Protein AF-A0AA95SKS1-F1 (afdb_monomer)

pLDDT: mean 71.1, std 18.14, range [38.53, 94.19]

Structure (mmCIF, N/CA/C/O backbone):
data_AF-A0AA95SKS1-F1
#
_entry.id   AF-A0AA95SKS1-F1
#
loop_
_atom_site.group_PDB
_atom_site.id
_atom_site.type_symbol
_atom_site.label_atom_id
_at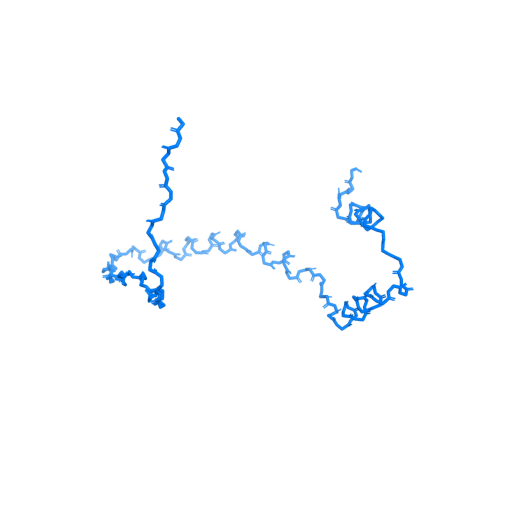om_site.label_alt_id
_atom_site.label_comp_id
_atom_site.label_asym_id
_atom_site.label_entity_id
_atom_site.label_seq_id
_atom_site.pdbx_PDB_ins_code
_atom_site.Cartn_x
_atom_site.Cartn_y
_atom_site.Cartn_z
_atom_site.occupancy
_atom_site.B_iso_or_equiv
_atom_site.auth_seq_id
_atom_site.auth_comp_id
_atom_site.auth_asym_id
_atom_site.auth_atom_id
_atom_site.pdbx_PDB_model_num
ATOM 1 N N . MET A 1 1 ? -26.184 -32.717 -33.421 1.00 39.50 1 MET A N 1
ATOM 2 C CA . MET A 1 1 ? -24.894 -32.589 -34.137 1.00 39.50 1 MET A CA 1
ATOM 3 C C . MET A 1 1 ? -25.086 -31.613 -35.293 1.00 39.50 1 MET A C 1
ATOM 5 O O . MET A 1 1 ? -26.036 -31.800 -36.034 1.00 39.50 1 MET A O 1
ATOM 9 N N . ARG A 1 2 ? -24.184 -30.624 -35.415 1.00 44.53 2 ARG A N 1
ATOM 10 C CA . ARG A 1 2 ? -23.998 -29.663 -36.526 1.00 44.53 2 ARG A CA 1
ATOM 11 C C . ARG A 1 2 ? -25.158 -28.706 -36.850 1.00 44.53 2 ARG A C 1
ATOM 13 O O . ARG A 1 2 ? -25.989 -28.995 -37.698 1.00 44.53 2 ARG A O 1
ATOM 20 N N . VAL A 1 3 ? -25.094 -27.502 -36.278 1.00 38.53 3 VAL A N 1
ATOM 21 C CA . VAL A 1 3 ? -25.506 -26.284 -36.991 1.00 38.53 3 VAL A CA 1
ATOM 22 C C . VAL A 1 3 ? -24.220 -25.582 -37.416 1.00 38.53 3 VAL A C 1
ATOM 24 O O . VAL A 1 3 ? -23.347 -25.300 -36.597 1.00 38.53 3 VAL A O 1
ATOM 27 N N . THR A 1 4 ? -24.067 -25.452 -38.726 1.00 51.44 4 THR A N 1
ATOM 28 C CA . THR A 1 4 ? -22.935 -24.872 -39.444 1.00 51.44 4 THR A CA 1
ATOM 29 C C . THR A 1 4 ? -22.900 -23.353 -39.318 1.00 51.44 4 THR A C 1
ATOM 31 O O . THR A 1 4 ? -23.930 -22.700 -39.186 1.00 51.44 4 THR A O 1
ATOM 34 N N . ALA A 1 5 ? -21.682 -22.822 -39.364 1.00 46.00 5 ALA A N 1
ATOM 35 C CA . ALA A 1 5 ? -21.339 -21.420 -39.213 1.00 46.00 5 ALA A CA 1
ATOM 36 C C . ALA A 1 5 ? -21.764 -20.520 -40.391 1.00 46.00 5 ALA A C 1
ATOM 38 O O . ALA A 1 5 ? -22.001 -20.993 -41.502 1.00 46.00 5 ALA A O 1
ATOM 39 N N . SER A 1 6 ? -21.682 -19.215 -40.097 1.00 51.16 6 SER A N 1
ATOM 40 C CA . SER A 1 6 ? -21.342 -18.093 -40.986 1.00 51.16 6 SER A CA 1
ATOM 41 C C . SER A 1 6 ? -22.490 -17.213 -41.478 1.00 51.16 6 SER A C 1
ATOM 43 O O . SER A 1 6 ? -23.130 -17.490 -42.483 1.00 51.16 6 SER A O 1
ATOM 45 N N . ASN A 1 7 ? -22.601 -16.035 -40.860 1.00 46.53 7 ASN A N 1
ATOM 46 C CA . ASN A 1 7 ? -22.633 -14.798 -41.633 1.00 46.53 7 ASN A CA 1
ATOM 47 C C . ASN A 1 7 ? -21.922 -13.688 -40.847 1.00 46.53 7 ASN A C 1
ATOM 49 O O . ASN A 1 7 ? -22.327 -13.353 -39.737 1.00 46.53 7 ASN A O 1
ATOM 53 N N . HIS A 1 8 ? -20.846 -13.150 -41.417 1.00 48.28 8 HIS A N 1
ATOM 54 C CA . HIS A 1 8 ? -20.082 -12.036 -40.865 1.00 48.28 8 HIS A CA 1
ATOM 55 C C . HIS A 1 8 ? -20.076 -10.890 -41.883 1.00 48.28 8 HIS A C 1
ATOM 57 O O . HIS A 1 8 ? -19.494 -11.054 -42.953 1.00 48.28 8 HIS A O 1
ATOM 63 N N . PRO A 1 9 ? -20.654 -9.726 -41.556 1.00 57.28 9 PRO A N 1
ATOM 64 C CA . PRO A 1 9 ? -20.210 -8.444 -42.096 1.00 57.28 9 PRO A CA 1
ATOM 65 C C . PRO A 1 9 ? -19.432 -7.698 -40.992 1.00 57.28 9 PRO A C 1
ATOM 67 O O . PRO A 1 9 ? -19.950 -7.458 -39.907 1.00 57.28 9 PRO A O 1
ATOM 70 N N . LEU A 1 10 ? -18.109 -7.556 -41.112 1.00 44.31 10 LEU A N 1
ATOM 71 C CA . LEU A 1 10 ? -17.415 -6.367 -41.629 1.00 44.31 10 LEU A CA 1
ATOM 72 C C . LEU A 1 10 ? -18.049 -5.017 -41.235 1.00 44.31 10 LEU A C 1
ATOM 74 O O . LEU A 1 10 ? -18.980 -4.554 -41.880 1.00 44.31 10 LEU A O 1
ATOM 78 N N . GLY A 1 11 ? -17.420 -4.361 -40.253 1.00 40.44 11 GLY A N 1
ATOM 79 C CA . GLY A 1 11 ? -17.027 -2.948 -40.339 1.00 40.44 11 GLY A CA 1
ATOM 80 C C . GLY A 1 11 ? -18.084 -1.867 -40.086 1.00 40.44 11 GLY A C 1
ATOM 81 O O . GLY A 1 11 ? -18.840 -1.503 -40.977 1.00 40.44 11 GLY A O 1
ATOM 82 N N . GLY A 1 12 ? -17.997 -1.232 -38.916 1.00 42.84 12 GLY A N 1
ATOM 83 C CA . GLY A 1 12 ? -18.538 0.104 -38.643 1.00 42.84 12 GLY A CA 1
ATOM 84 C C . GLY A 1 12 ? -18.470 0.411 -37.145 1.00 42.84 12 GLY A C 1
ATOM 85 O O . GLY A 1 12 ? -18.803 -0.477 -36.359 1.00 42.84 12 GLY A O 1
ATOM 86 N N . PRO A 1 13 ? -17.998 1.595 -36.706 1.00 46.34 13 PRO A N 1
ATOM 87 C CA . PRO A 1 13 ? -17.949 1.905 -35.285 1.00 46.34 13 PRO A CA 1
ATOM 88 C C . PRO A 1 13 ? -19.386 1.953 -34.767 1.00 46.34 13 PRO A C 1
ATOM 90 O O . PRO A 1 13 ? -20.214 2.702 -35.282 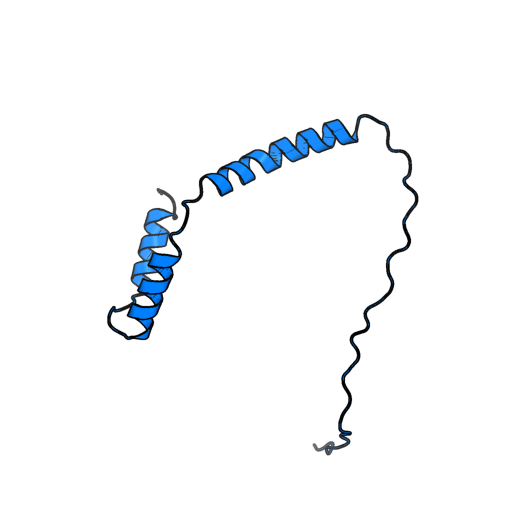1.00 46.34 13 PRO A O 1
ATOM 93 N N . ALA A 1 14 ? -19.689 1.125 -33.770 1.00 45.50 14 ALA A N 1
ATOM 94 C CA . ALA A 1 14 ? -20.903 1.274 -32.991 1.00 45.50 14 ALA A CA 1
ATOM 95 C C . ALA A 1 14 ? -20.807 2.623 -32.272 1.00 45.50 14 ALA A C 1
ATOM 97 O O . ALA A 1 14 ? -20.070 2.780 -31.300 1.00 45.50 14 ALA A O 1
ATOM 98 N N . GLU A 1 15 ? -21.494 3.608 -32.837 1.00 41.34 15 GLU A N 1
ATOM 99 C CA . GLU A 1 15 ? -21.755 4.903 -32.237 1.00 41.34 15 GLU A CA 1
ATOM 100 C C . GLU A 1 15 ? -22.418 4.650 -30.877 1.00 41.34 15 GLU A C 1
ATOM 102 O O . GLU A 1 15 ? -23.525 4.116 -30.785 1.00 41.34 15 GLU A O 1
ATOM 107 N N . SER A 1 16 ? -21.683 4.933 -29.804 1.00 50.41 16 SER A N 1
ATOM 108 C CA . SER A 1 16 ? -22.160 4.790 -28.435 1.00 50.41 16 SER A CA 1
ATOM 109 C C . SER A 1 16 ? -23.332 5.743 -28.195 1.00 50.41 16 SER A C 1
ATOM 111 O O . SER A 1 16 ? -23.126 6.914 -27.891 1.00 50.41 16 SER A O 1
ATOM 113 N N . GLN A 1 17 ? -24.562 5.242 -28.288 1.00 51.84 17 GLN A N 1
ATOM 114 C CA . GLN A 1 17 ? -25.740 5.888 -27.712 1.00 51.84 17 GLN A CA 1
ATOM 115 C C . GLN A 1 17 ? -26.146 5.160 -26.426 1.00 51.84 17 GLN A C 1
ATOM 117 O O . GLN A 1 17 ? -26.588 4.012 -26.466 1.00 51.84 17 GLN A O 1
ATOM 122 N N . PRO A 1 18 ? -26.050 5.850 -25.282 1.00 46.09 18 PRO A N 1
ATOM 123 C CA . PRO A 1 18 ? -27.102 5.795 -24.278 1.00 46.09 18 PRO A CA 1
ATOM 124 C C . PRO A 1 18 ? -27.620 7.225 -24.050 1.00 46.09 18 PRO A C 1
ATOM 126 O O . PRO A 1 18 ? -26.874 8.139 -23.720 1.00 46.09 18 PRO A O 1
ATOM 129 N N . ALA A 1 19 ? -28.850 7.497 -24.477 1.00 44.72 19 ALA A N 1
ATOM 130 C CA . ALA A 1 19 ? -30.070 7.344 -23.680 1.00 44.72 19 ALA A CA 1
ATOM 131 C C . ALA A 1 19 ? -30.343 8.578 -22.800 1.00 44.72 19 ALA A C 1
ATOM 133 O O . ALA A 1 19 ? -29.715 8.780 -21.769 1.00 44.72 19 ALA A O 1
ATOM 134 N N . GLY A 1 20 ? -31.306 9.376 -23.277 1.00 43.16 20 GLY A N 1
ATOM 135 C CA . GLY A 1 20 ? -32.187 10.294 -22.548 1.00 43.16 20 GLY A CA 1
ATOM 136 C C . GLY A 1 20 ? -31.660 10.948 -21.274 1.00 43.16 20 GLY A C 1
ATOM 137 O O . GLY A 1 20 ? -31.673 10.345 -20.204 1.00 43.16 20 GLY A O 1
ATOM 138 N N . ALA A 1 21 ? -31.339 12.239 -21.368 1.00 47.34 21 ALA A N 1
ATOM 139 C CA . ALA A 1 21 ? -31.255 13.105 -20.199 1.00 47.34 21 ALA A CA 1
ATOM 140 C C . ALA A 1 21 ? -32.582 13.051 -19.405 1.00 47.34 21 ALA A C 1
ATOM 142 O O . ALA A 1 21 ? -33.649 13.187 -20.014 1.00 47.34 21 ALA A O 1
ATOM 143 N N . PRO A 1 22 ? -32.559 12.864 -18.072 1.00 51.88 22 PRO A N 1
ATOM 144 C CA . PRO A 1 22 ? -33.768 12.963 -17.268 1.00 51.88 22 PRO A CA 1
ATOM 145 C C . PRO A 1 22 ? -34.260 14.415 -17.276 1.00 51.88 22 PRO A C 1
ATOM 147 O O . PRO A 1 22 ? -33.496 15.345 -17.017 1.00 51.88 22 PRO A O 1
ATOM 150 N N . ALA A 1 23 ? -35.542 14.607 -17.591 1.00 58.25 23 ALA A N 1
ATOM 151 C CA . ALA A 1 23 ? -36.208 15.895 -17.440 1.00 58.25 23 ALA A CA 1
ATOM 152 C C . ALA A 1 23 ? -36.186 16.324 -15.958 1.00 58.25 23 ALA A C 1
ATOM 154 O O . ALA A 1 23 ? -36.340 15.467 -15.081 1.00 58.25 23 ALA A O 1
ATOM 155 N N . PRO A 1 24 ? -35.992 17.620 -15.653 1.00 58.31 24 PRO A N 1
ATOM 156 C CA . PRO A 1 24 ? -35.971 18.093 -14.277 1.00 58.31 24 PRO A CA 1
ATOM 157 C C . PRO A 1 24 ? -37.354 17.906 -13.645 1.00 58.31 24 PRO A C 1
ATOM 159 O O . PRO A 1 24 ? -38.357 18.385 -14.168 1.00 58.31 24 PRO A O 1
ATOM 162 N N . LEU A 1 25 ? -37.397 17.187 -12.525 1.00 59.53 25 LEU A N 1
ATOM 163 C CA . LEU A 1 25 ? -38.572 17.102 -11.665 1.00 59.53 25 LEU A CA 1
ATOM 164 C C . LEU A 1 25 ? -38.674 18.408 -10.866 1.00 59.53 25 LEU A C 1
ATOM 166 O O . LEU A 1 25 ? -37.709 18.796 -10.204 1.00 59.53 25 LEU A O 1
ATOM 170 N N . ASP A 1 26 ? -39.827 19.074 -10.933 1.00 51.12 26 ASP A N 1
ATOM 171 C CA . ASP A 1 26 ? -40.129 20.272 -10.146 1.00 51.12 26 ASP A CA 1
ATOM 172 C C . ASP A 1 26 ? -39.915 20.019 -8.639 1.00 51.12 26 ASP A C 1
ATOM 174 O O . ASP A 1 26 ? -40.390 19.007 -8.105 1.00 51.12 26 ASP A O 1
ATOM 178 N N . PRO A 1 27 ? -39.224 20.917 -7.912 1.00 55.00 27 PRO A N 1
ATOM 179 C CA . PRO A 1 27 ? -38.994 20.738 -6.488 1.00 55.00 27 PRO A CA 1
ATOM 180 C C . PRO A 1 27 ? -40.297 20.959 -5.713 1.00 55.00 27 PRO A C 1
ATOM 182 O O . PRO A 1 27 ? -40.792 22.081 -5.591 1.00 55.00 27 PRO A O 1
ATOM 185 N N . VAL A 1 28 ? -40.835 19.886 -5.129 1.00 58.31 28 VAL A N 1
ATOM 186 C CA . VAL A 1 28 ? -41.857 20.003 -4.085 1.00 58.31 28 VAL A CA 1
ATOM 187 C C . VAL A 1 28 ? -41.220 20.704 -2.881 1.00 58.31 28 VAL A C 1
ATOM 189 O O . VAL A 1 28 ? -40.149 20.312 -2.411 1.00 58.31 28 VAL A O 1
ATOM 192 N N . ALA A 1 29 ? -41.848 21.778 -2.402 1.00 57.69 29 ALA A N 1
ATOM 193 C CA . ALA A 1 29 ? -41.344 22.563 -1.282 1.00 57.69 29 ALA A CA 1
ATOM 194 C C . ALA A 1 29 ? -41.357 21.722 0.007 1.00 57.69 29 ALA A C 1
ATOM 196 O O . ALA A 1 29 ? -42.392 21.550 0.650 1.00 57.69 29 ALA A O 1
ATOM 197 N N . ALA A 1 30 ? -40.196 21.178 0.376 1.00 58.03 30 ALA A N 1
ATOM 198 C CA . ALA A 1 30 ? -39.979 20.544 1.670 1.00 58.03 30 ALA A CA 1
ATOM 199 C C . ALA A 1 30 ? -39.986 21.607 2.789 1.00 58.03 30 ALA A C 1
ATOM 201 O O . ALA A 1 30 ? -39.522 22.730 2.564 1.00 58.03 30 ALA A O 1
ATOM 202 N N . PRO A 1 31 ? -40.476 21.284 4.001 1.00 52.66 31 PRO A N 1
ATOM 203 C CA . PRO A 1 31 ? -40.499 22.228 5.113 1.00 52.66 31 PRO A CA 1
ATOM 204 C C . PRO A 1 31 ? -39.080 22.723 5.423 1.00 52.66 31 PRO A C 1
ATOM 206 O O . PRO A 1 31 ? -38.170 21.935 5.706 1.00 52.66 31 PRO A O 1
ATOM 209 N N . ALA A 1 32 ? -38.901 24.043 5.357 1.00 57.62 32 ALA A N 1
ATOM 210 C CA . ALA A 1 32 ? -37.644 24.727 5.632 1.00 57.62 32 ALA A CA 1
ATOM 211 C C . ALA A 1 32 ? -37.228 24.483 7.092 1.00 57.62 32 ALA A C 1
ATOM 213 O O . ALA A 1 32 ? -37.769 25.083 8.017 1.00 57.62 32 ALA A O 1
ATOM 214 N N . GLY A 1 33 ? -36.302 23.547 7.299 1.00 56.72 33 GLY A N 1
ATOM 215 C CA . GLY A 1 33 ? -35.755 23.203 8.615 1.00 56.72 33 GLY A CA 1
ATOM 216 C C . GLY A 1 33 ? -35.439 21.717 8.783 1.00 56.72 33 GLY A C 1
ATOM 217 O O . GLY A 1 33 ? -34.419 21.373 9.376 1.00 56.72 33 GLY A O 1
ATOM 218 N N . ALA A 1 34 ? -36.234 20.828 8.178 1.00 57.12 34 ALA A N 1
ATOM 219 C CA . ALA A 1 34 ? -36.003 19.382 8.270 1.00 57.12 34 ALA A CA 1
ATOM 220 C C . ALA A 1 34 ? -34.711 18.948 7.549 1.00 57.12 34 ALA A C 1
ATOM 222 O O . ALA A 1 34 ? -33.987 18.082 8.035 1.00 57.12 34 ALA A O 1
ATOM 223 N N . GLY A 1 35 ? -34.375 19.603 6.431 1.00 59.78 35 GLY A N 1
ATOM 224 C CA . GLY A 1 35 ? -33.148 19.329 5.676 1.00 59.78 35 GLY A CA 1
ATOM 225 C C . GLY A 1 35 ? -31.865 19.726 6.413 1.00 59.78 35 GLY A C 1
ATOM 226 O O . GLY A 1 35 ? -30.867 19.024 6.308 1.00 59.78 35 GLY A O 1
ATOM 227 N N . ALA A 1 36 ? -31.894 20.800 7.207 1.00 61.22 36 ALA A N 1
ATOM 228 C CA . ALA A 1 36 ? -30.729 21.250 7.971 1.00 61.22 36 ALA A CA 1
ATOM 229 C C . ALA A 1 36 ? -30.432 20.320 9.160 1.00 61.22 36 ALA A C 1
ATOM 231 O O . ALA A 1 36 ? -29.279 19.973 9.401 1.00 61.22 36 ALA A O 1
ATOM 232 N N . ALA A 1 37 ? -31.475 19.854 9.855 1.00 63.78 37 ALA A N 1
ATOM 233 C CA . ALA A 1 37 ? -31.337 18.876 10.934 1.00 63.78 37 ALA A CA 1
ATOM 234 C C . ALA A 1 37 ? -30.889 17.495 10.415 1.00 63.78 37 ALA A C 1
ATOM 236 O O . ALA A 1 37 ? -30.031 16.854 11.020 1.00 63.78 37 ALA A O 1
ATOM 237 N N . ALA A 1 38 ? -31.411 17.060 9.262 1.00 66.19 38 ALA A N 1
ATOM 238 C CA . ALA A 1 38 ? -30.970 15.829 8.609 1.00 66.19 38 ALA A CA 1
ATOM 239 C C . ALA A 1 38 ? -29.519 15.927 8.101 1.00 66.19 38 ALA A C 1
ATOM 241 O O . ALA A 1 38 ? -28.742 14.997 8.294 1.00 66.19 38 ALA A O 1
ATOM 242 N N . ALA A 1 39 ? -29.116 17.059 7.516 1.00 68.50 39 ALA A N 1
ATOM 243 C CA . ALA A 1 39 ? -27.739 17.287 7.072 1.00 68.50 39 ALA A CA 1
ATOM 244 C C . ALA A 1 39 ? -26.733 17.341 8.238 1.00 68.50 39 ALA A C 1
ATOM 246 O O . ALA A 1 39 ? -25.600 16.878 8.091 1.00 68.50 39 ALA A O 1
ATOM 247 N N . ALA A 1 40 ? -27.146 17.852 9.403 1.00 71.44 40 ALA A N 1
ATOM 248 C CA . ALA A 1 40 ? -26.333 17.835 10.619 1.00 71.44 40 ALA A CA 1
ATOM 249 C C . ALA A 1 40 ? -26.103 16.402 11.129 1.00 71.44 40 ALA A C 1
ATOM 251 O O . ALA A 1 40 ? -24.964 16.031 11.395 1.00 71.44 40 ALA A O 1
ATOM 252 N N . LEU A 1 41 ? -27.152 15.570 11.168 1.00 73.88 41 LEU A N 1
ATOM 253 C CA . LEU A 1 41 ? -27.034 14.146 11.516 1.00 73.88 41 LEU A CA 1
ATOM 254 C C . LEU A 1 41 ? 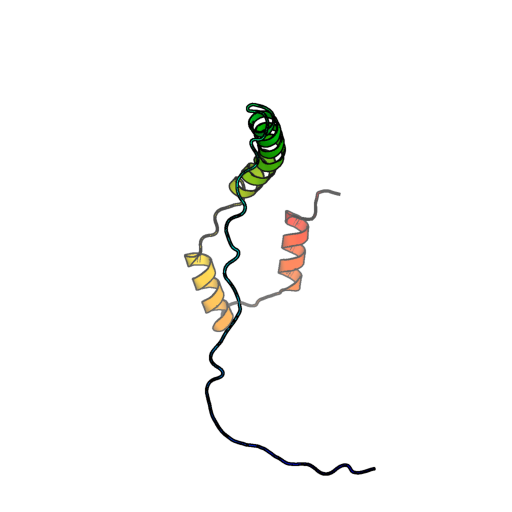-26.151 13.365 10.530 1.00 73.88 41 LEU A C 1
ATOM 256 O O . LEU A 1 41 ? -25.385 12.499 10.941 1.00 73.88 41 LEU A O 1
ATOM 260 N N . VAL A 1 42 ? -26.227 13.678 9.232 1.00 75.62 42 VAL A N 1
ATOM 261 C CA . VAL A 1 42 ? -25.356 13.065 8.213 1.00 75.62 42 VAL A CA 1
ATOM 262 C C . VAL A 1 42 ? -23.901 13.496 8.398 1.00 75.62 42 VAL A C 1
ATOM 264 O O . VAL A 1 42 ? -23.001 12.668 8.287 1.00 75.62 42 VAL A O 1
ATOM 267 N N . SER A 1 43 ? -23.658 14.768 8.718 1.00 76.88 43 SER A N 1
ATOM 268 C CA . SER A 1 43 ? -22.307 15.268 8.997 1.00 76.88 43 SER A CA 1
ATOM 269 C C . SER A 1 43 ? -21.688 14.567 10.205 1.00 76.88 43 SER A C 1
ATOM 271 O O . SER A 1 43 ? -20.529 14.177 10.136 1.00 76.88 43 SER A O 1
ATOM 273 N N . ASP A 1 44 ? -22.467 14.330 11.262 1.00 77.94 44 ASP A N 1
ATOM 274 C CA . ASP A 1 44 ? -22.012 13.647 12.481 1.00 77.94 44 ASP A CA 1
ATOM 275 C C . ASP A 1 44 ? -21.532 12.207 12.212 1.00 77.94 44 ASP A C 1
ATOM 277 O O . ASP A 1 44 ? -20.544 11.754 12.781 1.00 77.94 44 ASP A O 1
ATOM 281 N N . LEU A 1 45 ? -22.162 11.508 11.259 1.00 82.75 45 LEU A N 1
ATOM 282 C CA . LEU A 1 45 ? -21.755 10.160 10.840 1.00 82.75 45 LEU A CA 1
ATOM 283 C C . LEU A 1 45 ? -20.565 10.148 9.870 1.00 82.75 45 LEU A C 1
ATOM 285 O O . LEU A 1 45 ? -19.782 9.199 9.862 1.00 82.75 45 LEU A O 1
ATOM 289 N N . ILE A 1 46 ? -20.433 11.174 9.029 1.00 84.56 46 ILE A N 1
ATOM 290 C CA . ILE A 1 46 ? -19.378 11.266 8.009 1.00 84.56 46 ILE A CA 1
ATOM 291 C C . ILE A 1 46 ? -18.066 11.797 8.610 1.00 84.56 46 ILE A C 1
ATOM 293 O O . ILE A 1 46 ? -16.986 11.395 8.174 1.00 84.56 46 ILE A O 1
ATOM 297 N N . GLN A 1 47 ? -18.133 12.661 9.627 1.00 85.19 47 GLN A N 1
ATOM 298 C CA . GLN A 1 47 ? -16.961 13.306 10.228 1.00 85.19 47 GLN A CA 1
ATOM 299 C C . GLN A 1 47 ? -15.907 12.315 10.764 1.00 85.19 47 GLN A C 1
ATOM 301 O O . GLN A 1 47 ? -14.727 12.512 10.468 1.00 85.19 47 GLN A O 1
ATOM 306 N N . PRO A 1 48 ? -16.276 11.227 11.475 1.00 83.25 48 PRO A N 1
ATOM 307 C CA . PRO A 1 48 ? -15.311 10.237 11.954 1.00 83.25 48 PRO A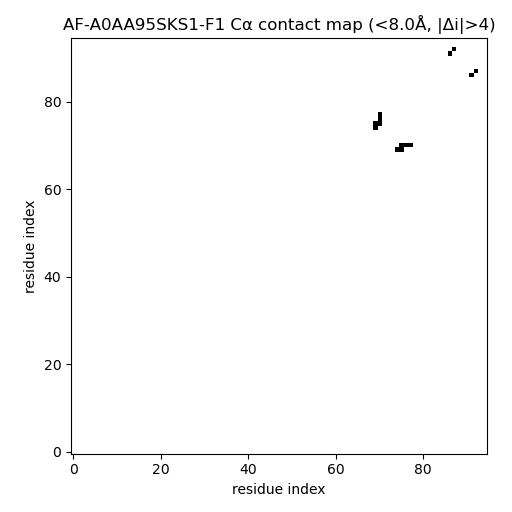 CA 1
ATOM 308 C C . PRO A 1 48 ? -14.611 9.500 10.808 1.00 83.25 48 PRO A C 1
ATOM 310 O O . PRO A 1 48 ? -13.413 9.237 10.878 1.00 83.25 48 PRO A O 1
ATOM 313 N N . ALA A 1 49 ? -15.334 9.202 9.724 1.00 79.56 49 ALA A N 1
ATOM 314 C CA . ALA A 1 49 ? -14.749 8.569 8.545 1.00 79.56 49 ALA A CA 1
ATOM 315 C C . ALA A 1 49 ? -13.769 9.513 7.828 1.00 79.56 49 ALA A C 1
ATOM 317 O O . ALA A 1 49 ? -12.690 9.086 7.432 1.00 79.56 49 ALA A O 1
ATOM 318 N N . GLN A 1 50 ? -14.101 10.803 7.714 1.00 82.00 50 GLN A N 1
ATOM 319 C CA . GLN A 1 50 ? -13.213 11.820 7.134 1.00 82.00 50 GLN A CA 1
ATOM 320 C C . GLN A 1 50 ? -11.931 11.996 7.959 1.00 82.00 50 GLN A C 1
ATOM 322 O O . GLN A 1 50 ? -10.846 12.099 7.392 1.00 82.00 50 GLN A O 1
ATOM 327 N N . GLN A 1 51 ? -12.040 11.992 9.291 1.00 81.75 51 GLN A N 1
ATOM 328 C CA . GLN A 1 51 ? -10.879 12.053 10.183 1.00 81.75 51 GLN A CA 1
ATOM 329 C C . GLN A 1 51 ? -10.000 10.808 10.051 1.00 81.75 51 GLN A C 1
ATOM 331 O O . GLN A 1 51 ? -8.794 10.943 9.875 1.00 81.75 51 GLN A O 1
ATOM 336 N N . ALA A 1 52 ? -10.595 9.613 10.022 1.00 80.00 52 ALA A N 1
ATOM 337 C CA . ALA A 1 52 ? -9.849 8.373 9.818 1.00 80.00 52 ALA A CA 1
ATOM 338 C C . ALA A 1 52 ? -9.111 8.339 8.466 1.00 80.00 52 ALA A C 1
ATOM 340 O O . ALA A 1 52 ? -8.018 7.787 8.380 1.00 80.00 52 ALA A O 1
ATOM 341 N N . LEU A 1 53 ? -9.683 8.939 7.414 1.00 76.81 53 LEU A N 1
ATOM 342 C CA . LEU A 1 53 ? -9.025 9.075 6.110 1.00 76.81 53 LEU A CA 1
ATOM 343 C C . LEU A 1 53 ? -7.886 10.103 6.128 1.00 76.81 53 LEU A C 1
ATOM 345 O O . LEU A 1 53 ? -6.878 9.888 5.462 1.00 76.81 53 LEU A O 1
ATOM 349 N N . ALA A 1 54 ? -8.029 11.192 6.885 1.00 78.69 54 ALA A N 1
ATOM 350 C CA . ALA A 1 54 ? -6.999 12.222 7.034 1.00 78.69 54 ALA A CA 1
ATOM 351 C C . ALA A 1 54 ? -5.823 11.785 7.927 1.00 78.69 54 ALA A C 1
ATOM 353 O O . ALA A 1 54 ? -4.723 12.311 7.796 1.00 78.69 54 ALA A O 1
ATOM 354 N N . GLU A 1 55 ? -6.042 10.826 8.828 1.00 80.25 55 GLU A N 1
ATOM 355 C CA . GLU A 1 55 ? -4.992 10.217 9.655 1.00 80.25 55 GLU A CA 1
ATOM 356 C C . GLU A 1 55 ? -4.165 9.164 8.900 1.00 80.25 55 GLU A C 1
ATOM 358 O O . GLU A 1 55 ? -3.153 8.682 9.420 1.00 80.25 55 GLU A O 1
ATOM 363 N N . LEU A 1 56 ? -4.5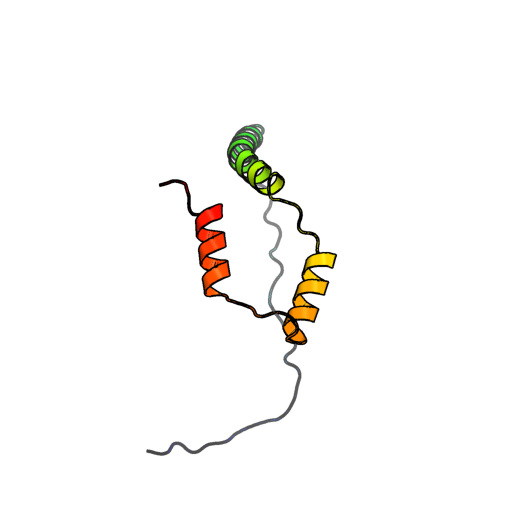71 8.796 7.678 1.00 77.31 56 LEU A N 1
ATOM 364 C CA . LEU A 1 56 ? -3.788 7.884 6.856 1.00 77.31 56 LEU A CA 1
ATOM 365 C C . LEU A 1 56 ? -2.433 8.519 6.512 1.00 77.31 56 LEU A C 1
ATOM 367 O O . LEU A 1 56 ? -2.363 9.696 6.164 1.00 77.31 56 LEU A O 1
ATOM 371 N N . PRO A 1 57 ? -1.336 7.749 6.588 1.00 79.19 57 PRO A N 1
ATOM 372 C CA . PRO A 1 57 ? -0.016 8.278 6.301 1.00 79.19 57 PRO A CA 1
ATOM 373 C C . PRO A 1 57 ? 0.114 8.650 4.823 1.00 79.19 57 PRO A C 1
ATOM 375 O O . PRO A 1 57 ? -0.212 7.857 3.937 1.00 79.19 57 PRO A O 1
ATOM 378 N N . GLU A 1 58 ? 0.679 9.826 4.562 1.00 85.50 58 GLU A N 1
ATOM 379 C CA . GLU A 1 58 ? 1.037 10.250 3.213 1.00 85.50 58 GLU A CA 1
ATOM 380 C C . GLU A 1 58 ? 2.095 9.305 2.616 1.00 85.50 58 GLU A C 1
ATOM 382 O O . GLU A 1 58 ? 3.155 9.065 3.206 1.00 85.50 58 GLU A O 1
ATOM 387 N N . ILE A 1 59 ? 1.822 8.765 1.427 1.00 85.88 59 ILE A N 1
ATOM 388 C CA . ILE A 1 59 ? 2.731 7.834 0.751 1.00 85.88 59 ILE A CA 1
ATOM 389 C C . ILE A 1 59 ? 3.668 8.610 -0.179 1.00 85.88 59 ILE A C 1
ATOM 391 O O . ILE A 1 59 ? 3.233 9.283 -1.113 1.00 85.88 59 ILE A O 1
ATOM 395 N N . ASP A 1 60 ? 4.976 8.448 0.023 1.00 91.69 60 ASP A N 1
ATOM 396 C CA . ASP A 1 60 ? 6.009 8.998 -0.856 1.00 91.69 60 ASP A CA 1
ATOM 397 C C . ASP A 1 60 ? 6.060 8.231 -2.190 1.00 91.69 60 ASP A C 1
ATOM 399 O O . ASP A 1 60 ? 6.661 7.157 -2.307 1.00 91.69 60 ASP A O 1
ATOM 403 N N . GLN A 1 61 ? 5.419 8.798 -3.212 1.00 91.50 61 GLN A N 1
ATOM 404 C CA . GLN A 1 61 ? 5.322 8.183 -4.536 1.00 91.50 61 GLN A CA 1
ATOM 405 C C . GLN A 1 6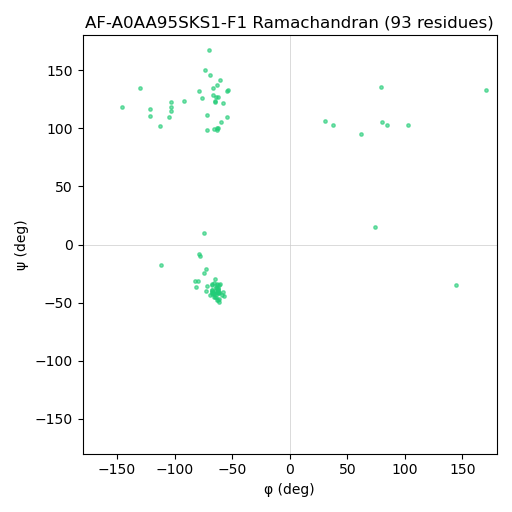1 ? 6.679 8.043 -5.241 1.00 91.50 61 GLN A C 1
ATOM 407 O O . GLN A 1 61 ? 6.873 7.093 -6.001 1.00 91.50 61 GLN A O 1
ATOM 412 N N . ALA A 1 62 ? 7.641 8.935 -4.973 1.00 92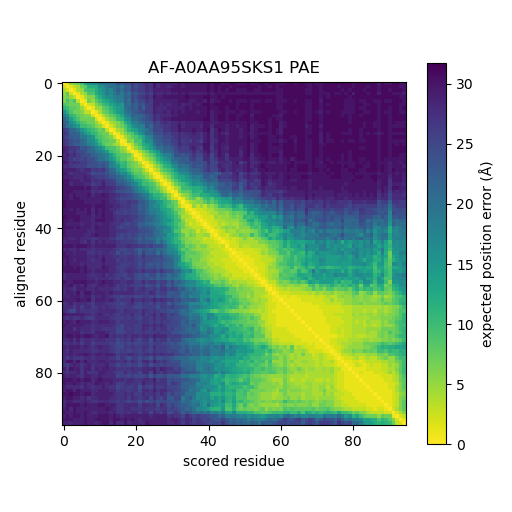.38 62 ALA A N 1
ATOM 413 C CA . ALA A 1 62 ? 8.969 8.858 -5.579 1.00 92.38 62 ALA A CA 1
ATOM 414 C C . ALA A 1 62 ? 9.731 7.627 -5.067 1.00 92.38 62 ALA A C 1
ATOM 416 O O . ALA A 1 62 ? 10.322 6.880 -5.852 1.00 92.38 62 ALA A O 1
ATOM 417 N N . LYS A 1 63 ? 9.647 7.351 -3.759 1.00 89.94 63 LYS A N 1
ATOM 418 C CA . LYS A 1 63 ? 10.223 6.131 -3.171 1.00 89.94 63 LYS A CA 1
ATOM 419 C C . LYS A 1 63 ? 9.539 4.864 -3.679 1.00 89.94 63 LYS A C 1
ATOM 421 O O . LYS A 1 63 ? 10.220 3.876 -3.951 1.00 89.94 63 LYS A O 1
ATOM 426 N N . VAL A 1 64 ? 8.214 4.885 -3.840 1.00 93.06 64 VAL A N 1
ATOM 427 C CA . VAL A 1 64 ? 7.464 3.747 -4.397 1.00 93.06 64 VAL A CA 1
ATOM 428 C C . VAL A 1 64 ? 7.891 3.455 -5.837 1.00 93.06 64 VAL A C 1
ATOM 430 O O . VAL A 1 64 ? 8.067 2.288 -6.187 1.00 93.06 64 VAL A O 1
ATOM 433 N N . ALA A 1 65 ? 8.090 4.485 -6.662 1.00 93.75 65 ALA A N 1
ATOM 434 C CA . ALA A 1 65 ? 8.559 4.322 -8.036 1.00 93.75 65 ALA A CA 1
ATOM 435 C C . ALA A 1 65 ? 9.955 3.678 -8.086 1.00 93.75 65 ALA A C 1
ATOM 437 O O . ALA A 1 65 ? 10.126 2.654 -8.747 1.00 93.75 65 ALA A O 1
ATOM 438 N N . ALA A 1 66 ? 10.909 4.191 -7.304 1.00 92.44 66 ALA A N 1
ATOM 439 C CA . ALA A 1 66 ? 12.258 3.627 -7.225 1.00 92.44 66 ALA A CA 1
ATOM 440 C C . ALA A 1 66 ? 12.252 2.152 -6.779 1.00 92.44 66 ALA A C 1
ATOM 442 O O . ALA A 1 66 ? 12.968 1.316 -7.334 1.00 92.44 66 ALA A O 1
ATOM 443 N N . LEU A 1 67 ? 11.397 1.805 -5.809 1.00 91.00 67 LEU A N 1
ATOM 444 C CA . LEU A 1 67 ? 11.253 0.426 -5.348 1.00 91.00 67 LEU A CA 1
ATOM 445 C C . LEU A 1 67 ? 10.677 -0.484 -6.445 1.00 91.00 67 LEU A C 1
ATOM 447 O O . LEU A 1 67 ? 11.163 -1.597 -6.635 1.00 91.00 67 LEU A O 1
ATOM 451 N N . ARG A 1 68 ? 9.673 -0.015 -7.197 1.00 90.88 68 ARG A N 1
ATOM 452 C CA . ARG A 1 68 ? 9.095 -0.759 -8.331 1.00 90.88 68 ARG A CA 1
ATOM 453 C C . ARG A 1 68 ? 10.124 -1.016 -9.428 1.00 90.88 68 ARG A C 1
ATOM 455 O O . ARG A 1 68 ? 10.167 -2.121 -9.960 1.00 90.88 68 ARG A O 1
ATOM 462 N N . GLU A 1 69 ? 10.961 -0.035 -9.744 1.00 94.19 69 GLU A N 1
ATOM 463 C CA . GLU A 1 69 ? 12.028 -0.195 -10.735 1.00 94.19 69 GLU A CA 1
ATOM 464 C C . GLU A 1 69 ? 13.096 -1.192 -10.278 1.00 94.19 69 GLU A C 1
ATOM 466 O O . GLU A 1 69 ? 13.529 -2.037 -11.060 1.00 94.19 69 GLU A O 1
ATOM 471 N N . AL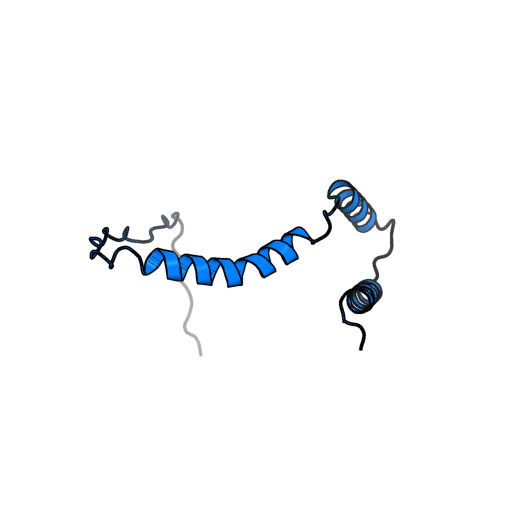A A 1 70 ? 13.511 -1.138 -9.011 1.00 91.00 70 ALA A N 1
ATOM 472 C CA . ALA A 1 70 ? 14.464 -2.097 -8.453 1.00 91.00 70 ALA A CA 1
ATOM 473 C C . ALA A 1 70 ? 13.897 -3.532 -8.432 1.00 91.00 70 ALA A C 1
ATOM 475 O O . ALA A 1 70 ? 14.619 -4.485 -8.735 1.00 91.00 70 ALA A O 1
ATOM 476 N N . LEU A 1 71 ? 12.595 -3.685 -8.158 1.00 90.38 71 LEU A N 1
ATOM 477 C CA . LEU A 1 71 ? 11.879 -4.960 -8.277 1.00 90.38 71 LEU A CA 1
ATOM 478 C C . LEU A 1 71 ? 11.848 -5.471 -9.720 1.00 90.38 71 LEU A C 1
ATOM 480 O O . LEU A 1 71 ? 12.163 -6.633 -9.963 1.00 90.38 71 LEU A O 1
ATOM 484 N N . ALA A 1 72 ? 11.504 -4.609 -10.679 1.00 90.50 72 ALA A N 1
ATOM 485 C CA . ALA A 1 72 ? 11.438 -4.975 -12.094 1.00 90.50 72 ALA A CA 1
ATOM 486 C C . ALA A 1 72 ? 12.807 -5.396 -12.653 1.00 90.50 72 ALA A C 1
ATOM 488 O O . ALA A 1 72 ? 12.885 -6.298 -13.483 1.00 90.50 72 ALA A O 1
ATOM 489 N N . ARG A 1 73 ? 13.888 -4.770 -12.170 1.00 93.00 73 ARG A N 1
ATOM 490 C CA . ARG A 1 73 ? 15.272 -5.118 -12.526 1.00 93.00 73 ARG A CA 1
ATOM 491 C C . ARG A 1 73 ? 15.802 -6.366 -11.809 1.00 93.00 73 ARG A C 1
ATOM 493 O O . ARG A 1 73 ? 16.870 -6.847 -12.170 1.00 93.00 73 ARG A O 1
ATOM 500 N N . GLY A 1 74 ? 15.083 -6.897 -10.817 1.00 91.38 74 GLY A N 1
ATOM 501 C CA . GLY A 1 74 ? 15.504 -8.068 -10.042 1.00 91.38 74 GLY A CA 1
ATOM 502 C C . GLY A 1 74 ? 16.629 -7.795 -9.036 1.00 91.38 74 GLY A C 1
ATOM 503 O O . GLY A 1 74 ? 17.233 -8.736 -8.530 1.00 91.38 74 GLY A O 1
ATOM 504 N N . GLU A 1 75 ? 16.913 -6.526 -8.726 1.00 90.94 75 GLU A N 1
ATOM 505 C CA . GLU A 1 75 ? 17.958 -6.127 -7.766 1.00 90.94 75 GLU A CA 1
ATOM 506 C C . GLU A 1 75 ? 17.553 -6.421 -6.315 1.00 90.94 75 GLU A C 1
ATOM 508 O O . GLU A 1 75 ? 18.399 -6.545 -5.430 1.00 90.94 75 GLU A O 1
ATOM 513 N N . ILE A 1 76 ? 16.249 -6.551 -6.072 1.00 88.81 76 ILE A N 1
ATOM 514 C CA . ILE A 1 76 ? 15.666 -6.868 -4.772 1.00 88.81 76 ILE A CA 1
ATOM 515 C C . ILE A 1 76 ? 14.674 -8.024 -4.898 1.00 88.81 76 ILE A C 1
ATOM 517 O O . ILE A 1 76 ? 13.839 -8.064 -5.799 1.00 88.81 76 ILE A O 1
ATOM 521 N N . SER A 1 77 ? 14.762 -8.976 -3.969 1.00 86.19 77 SER A N 1
ATOM 522 C CA . SER A 1 77 ? 13.821 -10.096 -3.879 1.00 86.19 77 SER A CA 1
ATOM 523 C C . SER A 1 77 ? 12.522 -9.656 -3.203 1.00 86.19 77 SER A C 1
ATOM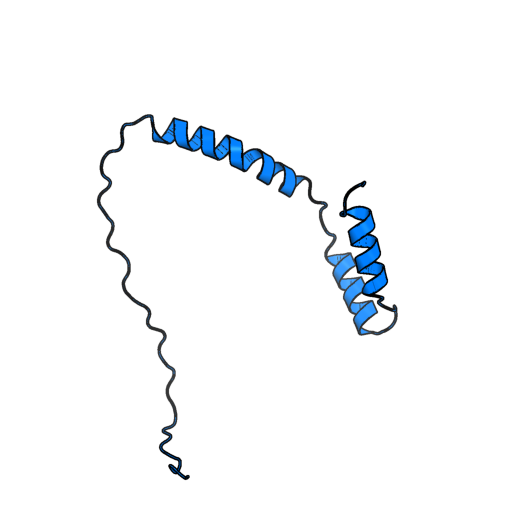 525 O O . SER A 1 77 ? 12.553 -9.044 -2.134 1.00 86.19 77 SER A O 1
ATOM 527 N N . PHE A 1 78 ? 11.380 -9.997 -3.802 1.00 86.69 78 PHE A N 1
ATOM 528 C CA . PHE A 1 78 ? 10.059 -9.736 -3.234 1.00 86.69 78 PHE A CA 1
ATOM 529 C C . PHE A 1 78 ? 9.453 -11.004 -2.650 1.00 86.69 78 PHE A C 1
ATOM 531 O O . PHE A 1 78 ? 9.248 -11.986 -3.360 1.00 86.69 78 PHE A O 1
ATOM 538 N N . ASP A 1 79 ? 9.121 -10.951 -1.364 1.00 89.88 79 ASP A N 1
ATOM 539 C CA . ASP A 1 79 ? 8.393 -12.010 -0.677 1.00 89.88 79 ASP A CA 1
ATOM 540 C C . ASP A 1 79 ? 7.004 -11.493 -0.284 1.00 89.88 79 ASP A C 1
ATOM 542 O O . ASP A 1 79 ? 6.834 -10.751 0.690 1.00 89.88 79 ASP A O 1
ATOM 546 N N . ALA A 1 80 ? 6.004 -11.893 -1.069 1.00 88.00 80 ALA A N 1
ATOM 547 C CA . ALA A 1 80 ? 4.613 -11.522 -0.842 1.00 88.00 80 ALA A CA 1
ATOM 548 C C . ALA A 1 80 ? 4.073 -12.063 0.494 1.00 88.00 80 ALA A C 1
ATOM 550 O O . ALA A 1 80 ? 3.270 -11.393 1.144 1.00 88.00 80 ALA A O 1
ATOM 551 N N . GLY A 1 81 ? 4.529 -13.243 0.929 1.00 90.50 81 GLY A N 1
ATOM 552 C CA . GLY A 1 81 ? 4.108 -13.857 2.189 1.00 90.50 81 GLY A CA 1
ATOM 553 C C . GLY A 1 81 ? 4.635 -13.082 3.392 1.00 90.50 81 GLY A C 1
ATOM 554 O O . GLY A 1 81 ? 3.885 -12.774 4.320 1.00 90.50 81 GLY A O 1
ATOM 555 N N . ARG A 1 82 ? 5.905 -12.670 3.338 1.00 89.56 82 ARG A N 1
ATOM 556 C CA . ARG A 1 82 ? 6.511 -11.810 4.360 1.00 89.56 82 ARG A CA 1
ATOM 557 C C . ARG A 1 82 ? 5.837 -10.442 4.433 1.00 89.56 82 ARG A C 1
ATOM 559 O O . ARG A 1 82 ? 5.603 -9.948 5.537 1.00 89.56 82 ARG A O 1
ATOM 566 N N . LEU A 1 83 ? 5.511 -9.837 3.288 1.00 89.88 83 LEU A N 1
ATOM 567 C CA . LEU A 1 83 ? 4.775 -8.572 3.253 1.00 89.88 83 LEU A CA 1
ATOM 568 C C . LEU A 1 83 ? 3.380 -8.725 3.870 1.00 89.88 83 LEU A C 1
ATOM 570 O O . LEU A 1 83 ? 3.004 -7.924 4.721 1.00 89.88 83 LEU A O 1
ATOM 574 N N . ALA A 1 84 ? 2.634 -9.763 3.489 1.00 90.25 84 ALA A N 1
ATOM 575 C CA . ALA A 1 84 ? 1.308 -10.025 4.042 1.00 90.25 84 ALA A CA 1
ATOM 576 C C . ALA A 1 84 ? 1.355 -10.218 5.567 1.00 90.25 84 ALA A C 1
ATOM 578 O O . ALA A 1 84 ? 0.555 -9.618 6.282 1.00 90.25 84 ALA A O 1
ATOM 579 N N . ALA A 1 85 ? 2.335 -10.969 6.079 1.00 91.69 85 ALA A N 1
ATOM 580 C CA . ALA A 1 85 ? 2.538 -11.144 7.517 1.00 91.69 85 ALA A CA 1
ATOM 581 C C . ALA A 1 85 ? 2.870 -9.820 8.234 1.00 91.69 85 ALA A C 1
ATOM 583 O O . ALA A 1 85 ? 2.379 -9.570 9.333 1.00 91.69 85 ALA A O 1
ATOM 584 N N . LEU A 1 86 ? 3.670 -8.946 7.612 1.00 91.62 86 LEU A N 1
ATOM 585 C CA . LEU A 1 86 ? 3.961 -7.604 8.133 1.00 91.62 86 LEU A CA 1
ATOM 586 C C . LEU A 1 86 ? 2.709 -6.722 8.183 1.00 91.62 86 LEU A C 1
ATOM 588 O O . LEU A 1 86 ? 2.467 -6.083 9.206 1.00 91.62 86 LEU A O 1
ATOM 592 N N . ILE A 1 87 ? 1.903 -6.723 7.118 1.00 89.25 87 ILE A N 1
ATOM 593 C CA . ILE A 1 87 ? 0.634 -5.985 7.054 1.00 89.25 87 ILE A CA 1
ATOM 594 C C . ILE A 1 87 ? -0.319 -6.493 8.138 1.00 89.25 87 ILE A C 1
ATOM 596 O O . ILE A 1 87 ? -0.870 -5.690 8.884 1.00 89.25 87 ILE A O 1
ATOM 600 N N . GLN A 1 88 ? -0.464 -7.811 8.289 1.00 89.62 88 GLN A N 1
ATOM 601 C CA . GLN A 1 88 ? -1.284 -8.404 9.348 1.00 89.62 88 GLN A CA 1
ATOM 602 C C . GLN A 1 88 ? -0.762 -8.064 10.745 1.00 89.62 88 GLN A C 1
ATOM 604 O O . GLN A 1 88 ? -1.549 -7.784 11.635 1.00 89.62 88 GLN A O 1
ATOM 609 N N . ARG A 1 89 ? 0.552 -8.024 10.967 1.00 88.56 89 ARG A N 1
ATOM 610 C CA . ARG A 1 89 ? 1.097 -7.625 12.271 1.00 88.56 89 ARG A CA 1
ATOM 611 C C . ARG A 1 89 ? 0.834 -6.151 12.588 1.00 88.56 89 ARG A C 1
ATOM 613 O O . ARG A 1 89 ? 0.597 -5.817 13.744 1.00 88.56 89 ARG A O 1
ATOM 620 N N . TYR A 1 90 ? 0.937 -5.276 11.591 1.00 85.31 90 TYR A N 1
ATOM 621 C CA . TYR A 1 90 ? 0.794 -3.834 11.785 1.00 85.31 90 TYR A CA 1
ATOM 622 C C . TYR A 1 90 ? -0.680 -3.392 11.838 1.00 85.31 90 TYR A C 1
ATOM 624 O O . TYR A 1 90 ? -1.024 -2.534 12.644 1.00 85.31 90 TYR A O 1
ATOM 632 N N . HIS A 1 91 ? -1.557 -4.013 11.038 1.00 83.62 91 HIS A N 1
ATOM 633 C CA . HIS A 1 91 ? -2.978 -3.652 10.919 1.00 83.62 91 HIS A CA 1
ATOM 634 C C . HIS A 1 91 ? -3.965 -4.691 11.469 1.00 83.62 91 HIS A C 1
ATOM 636 O O . HIS A 1 91 ? -5.123 -4.360 11.695 1.00 83.62 91 HIS A O 1
ATOM 642 N N . GLY A 1 92 ? -3.557 -5.941 11.683 1.00 76.88 92 GLY A N 1
ATOM 643 C CA . GLY A 1 92 ? -4.449 -7.059 12.034 1.00 76.88 92 GLY A CA 1
ATOM 644 C C . GLY A 1 92 ? -4.965 -7.061 13.470 1.00 76.88 92 GLY A C 1
ATOM 645 O O . GLY A 1 92 ? -5.593 -8.030 13.879 1.00 76.88 92 GLY A O 1
ATOM 646 N N . GLY A 1 93 ? -4.745 -5.980 14.216 1.00 64.31 93 GLY A N 1
ATOM 647 C CA . GLY A 1 93 ? -5.258 -5.826 15.565 1.00 64.31 93 GLY A CA 1
ATOM 648 C C . GLY A 1 93 ? -4.420 -6.583 16.586 1.00 64.31 93 GLY A C 1
ATOM 649 O O . GLY A 1 93 ? -4.030 -7.736 16.421 1.00 64.31 93 GLY A O 1
ATOM 650 N N . ARG A 1 94 ? -4.142 -5.901 17.691 1.00 58.50 94 ARG A N 1
ATOM 651 C CA . ARG A 1 94 ? -3.796 -6.563 18.939 1.00 58.50 94 ARG A CA 1
ATOM 652 C C . ARG A 1 94 ? -4.988 -7.459 19.309 1.00 58.50 94 ARG A C 1
ATOM 654 O O . ARG A 1 94 ? -6.031 -6.927 19.679 1.00 58.50 94 ARG A O 1
ATOM 661 N N . GLY A 1 95 ? -4.840 -8.769 19.127 1.00 49.47 95 GLY A N 1
ATOM 662 C CA . GLY A 1 95 ? -5.612 -9.762 19.876 1.00 49.47 95 GLY A CA 1
ATOM 663 C C . GLY A 1 95 ? -5.159 -9.783 21.326 1.00 49.47 95 GLY A C 1
ATOM 664 O O . GLY A 1 95 ? -3.942 -9.580 21.551 1.00 49.47 95 GLY A O 1
#

Mean predicted aligned error: 18.97 Å

Organism: NCBI:txid3019553

InterPro domains:
  IPR007412 Anti-sigma-28 factor, FlgM [TIGR03824] (36-91)
  IPR031316 Anti-sigma-28 factor FlgM, C-terminal [PF04316] (46-85)
  IPR035890 Anti-sigma-28 factor FlgM superfamily [SSF101498] (42-85)

Foldseek 3Di:
DDDDDDDDDDDDDPPDDDDDDDDDDDDDDDPPPPVVVVVVVVCVVVVVVVVVVVPDDDDDVVVVVVVVVCVVVVVDDDDPVVVVVVCCVVPVDDD

Radius of gyration: 27.88 Å; Cα contacts (8 Å, |Δi|>4): 7; chains: 1; bounding box: 60×57×62 Å

Solvent-accessible surface area (backbone atoms only — not comparable to full-atom values): 6518 Å² total; per-residue (Å²): 136,85,86,81,86,88,88,84,84,83,88,75,84,81,76,88,78,83,78,79,84,80,78,86,76,82,81,75,87,68,70,92,57,61,63,60,58,52,50,50,57,50,46,65,65,46,49,60,57,54,50,60,60,67,68,51,79,86,77,63,62,69,61,51,50,54,49,51,51,36,46,76,70,61,80,45,90,84,55,68,68,62,50,50,53,50,50,43,70,75,68,61,62,92,126

Secondary structure (DSSP, 8-state):
--PPP---------------PPPPPP-----TTHHHHHHHHHHHHHHHHHHHHHTSPPP-HHHHHHHHHHHHTTSS---HHHHHHHHHHHHS---

Sequence (95 aa):
MRVTASNHPLGGPAESQPAGAPAPLDPVAAPAGAGAAAAALVSDLIQPAQQALAELPEIDQAKVAALREALARGEISFDAGRLAALIQRYHGGRG